Protein AF-A0A1R1END0-F1 (afdb_monomer_lite)

Structure (mmCIF, N/CA/C/O backbone):
data_AF-A0A1R1END0-F1
#
_entry.id   AF-A0A1R1END0-F1
#
loop_
_atom_site.group_PDB
_atom_site.id
_atom_site.type_symbol
_atom_site.label_atom_id
_atom_site.label_alt_id
_atom_site.label_comp_id
_atom_site.label_asym_id
_atom_site.label_entity_id
_atom_site.label_seq_id
_atom_site.pdbx_PDB_ins_code
_atom_site.Cartn_x
_atom_site.Cartn_y
_atom_site.Cartn_z
_atom_site.occupancy
_atom_site.B_iso_or_equiv
_atom_site.auth_seq_id
_atom_site.auth_comp_id
_atom_site.auth_asym_id
_atom_site.auth_atom_id
_atom_site.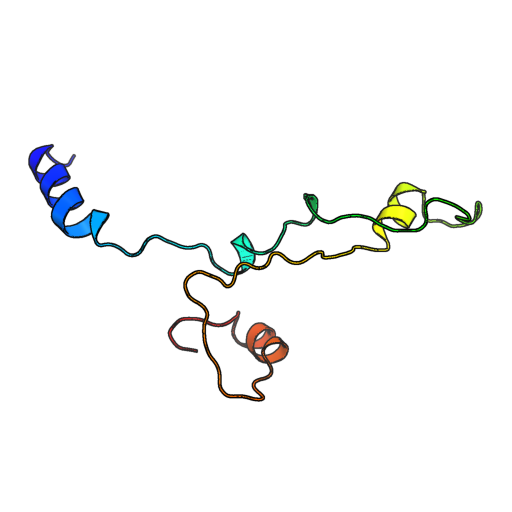pdbx_PDB_model_num
ATOM 1 N N . MET A 1 1 ? -4.375 21.991 30.397 1.00 72.06 1 MET A N 1
ATOM 2 C CA . MET A 1 1 ? -3.472 20.835 30.197 1.00 72.06 1 MET A CA 1
ATOM 3 C C . MET A 1 1 ? -4.042 19.676 31.007 1.00 72.06 1 MET A C 1
ATOM 5 O O . MET A 1 1 ? -4.506 19.931 32.111 1.00 72.06 1 MET A O 1
ATOM 9 N N . MET A 1 2 ? -4.134 18.467 30.451 1.00 85.88 2 MET A N 1
ATOM 10 C CA . MET A 1 2 ? -4.775 17.329 31.133 1.00 85.88 2 MET A CA 1
ATOM 11 C C . MET A 1 2 ? -3.864 16.779 32.246 1.00 85.88 2 MET A C 1
ATOM 13 O O . MET A 1 2 ? -2.646 16.822 32.091 1.00 85.88 2 MET A O 1
ATOM 17 N N . SER A 1 3 ? -4.427 16.297 33.361 1.00 95.44 3 SER A N 1
ATOM 18 C CA . SER A 1 3 ? -3.634 15.715 34.460 1.00 95.44 3 SER A CA 1
ATOM 19 C C . SER A 1 3 ? -3.121 14.313 34.109 1.00 95.44 3 SER A C 1
ATOM 21 O O . SER A 1 3 ? -3.735 13.623 33.293 1.00 95.44 3 SER A O 1
ATOM 23 N N . GLU A 1 4 ? -2.037 13.865 34.752 1.00 94.69 4 GLU A N 1
ATOM 24 C CA . GLU A 1 4 ? -1.458 12.531 34.524 1.00 94.69 4 GLU A CA 1
ATOM 25 C C . GLU A 1 4 ? -2.481 11.411 34.756 1.00 94.69 4 GLU A C 1
ATOM 27 O O . GLU A 1 4 ? -2.664 10.541 33.905 1.00 94.69 4 GLU A O 1
ATOM 32 N N . ARG A 1 5 ? -3.218 11.470 35.870 1.00 95.62 5 ARG A N 1
ATOM 33 C CA . ARG A 1 5 ? -4.257 10.487 36.190 1.00 95.62 5 ARG A CA 1
ATOM 34 C C . ARG A 1 5 ? -5.355 10.458 35.129 1.00 95.62 5 ARG A C 1
ATOM 36 O O . ARG A 1 5 ? -5.734 9.388 34.660 1.00 95.62 5 ARG A O 1
ATOM 43 N N . THR A 1 6 ? -5.825 11.632 34.712 1.00 96.06 6 THR A N 1
ATOM 44 C CA . THR A 1 6 ? -6.835 11.750 33.653 1.00 96.06 6 THR A CA 1
ATOM 45 C C . THR A 1 6 ? -6.317 11.180 32.328 1.00 96.06 6 THR A C 1
ATOM 47 O O . THR A 1 6 ? -7.078 10.555 31.594 1.00 96.06 6 THR A O 1
ATOM 50 N N . TYR A 1 7 ? -5.025 11.347 32.021 1.00 95.44 7 TYR A N 1
ATOM 51 C CA . TYR A 1 7 ? -4.396 10.749 30.841 1.00 95.44 7 TYR A CA 1
ATOM 52 C C . TYR A 1 7 ? -4.337 9.224 30.917 1.00 95.44 7 TYR A C 1
ATOM 54 O O . TYR A 1 7 ? -4.709 8.561 29.953 1.00 95.44 7 TYR A O 1
ATOM 62 N N . GLN A 1 8 ? -3.934 8.660 32.056 1.00 96.44 8 GLN A N 1
ATOM 63 C CA . GLN A 1 8 ? -3.879 7.208 32.242 1.00 96.44 8 GLN A CA 1
ATOM 64 C C . GLN A 1 8 ? -5.269 6.563 32.128 1.00 96.44 8 GLN A C 1
ATOM 66 O O . GLN A 1 8 ? -5.423 5.538 31.462 1.00 96.44 8 GLN A O 1
ATOM 71 N N . GLU A 1 9 ? -6.290 7.183 32.727 1.00 96.69 9 GLU A N 1
ATOM 72 C CA . GLU A 1 9 ? -7.685 6.737 32.627 1.00 96.69 9 GLU A CA 1
ATOM 73 C C . GLU A 1 9 ? -8.185 6.806 31.175 1.00 96.69 9 GLU A C 1
ATOM 75 O O . GLU A 1 9 ? -8.693 5.815 30.649 1.00 96.69 9 GLU A O 1
ATOM 80 N N . TYR A 1 10 ? -7.953 7.926 30.480 1.00 95.50 10 TYR A N 1
ATOM 81 C CA . TYR A 1 10 ? -8.270 8.062 29.056 1.00 95.50 10 TYR A CA 1
ATOM 82 C C . TYR A 1 10 ? -7.566 7.000 28.199 1.00 95.50 10 TYR A C 1
ATOM 84 O O . TYR A 1 10 ? -8.199 6.353 27.360 1.00 95.50 10 TYR A O 1
ATOM 92 N N . TYR A 1 11 ? -6.266 6.794 28.410 1.00 93.44 11 TYR A N 1
ATOM 93 C CA . TYR A 1 11 ? -5.475 5.868 27.612 1.00 93.44 11 TYR A CA 1
ATOM 94 C C . TYR A 1 11 ? -5.974 4.424 27.772 1.00 93.44 11 TYR A C 1
ATOM 96 O O . TYR A 1 11 ? -6.232 3.746 26.778 1.00 93.44 11 TYR A O 1
ATOM 104 N N . ARG A 1 12 ? -6.194 3.976 29.015 1.00 94.12 12 ARG A N 1
ATOM 105 C CA . ARG A 1 12 ? -6.691 2.628 29.334 1.00 94.12 12 ARG A CA 1
ATOM 106 C C . ARG A 1 12 ? -8.124 2.392 28.858 1.00 94.12 12 ARG A C 1
ATOM 108 O O . ARG A 1 12 ? -8.427 1.317 28.345 1.00 94.12 12 ARG A O 1
ATOM 115 N N . ASP A 1 13 ? -9.018 3.351 29.083 1.00 95.94 13 ASP A N 1
ATOM 116 C CA . ASP A 1 13 ? -10.455 3.107 28.921 1.00 95.94 13 ASP A CA 1
ATOM 117 C C . ASP A 1 13 ? -10.983 3.499 27.545 1.00 95.94 13 ASP A C 1
ATOM 119 O O . ASP A 1 13 ? -12.033 2.990 27.137 1.00 95.94 13 ASP A O 1
ATOM 123 N N . LYS A 1 14 ? -10.273 4.383 26.834 1.00 92.62 14 LYS A N 1
ATOM 124 C CA . LYS A 1 14 ? -10.629 4.845 25.490 1.00 92.62 14 LYS A CA 1
ATOM 125 C C . LYS A 1 14 ? -9.580 4.436 24.471 1.00 92.62 14 LYS A C 1
ATOM 127 O O . LYS A 1 14 ? -9.912 3.683 23.563 1.00 92.62 14 LYS A O 1
ATOM 132 N N . PHE A 1 15 ? -8.338 4.901 24.619 1.00 88.50 15 PHE A N 1
ATOM 133 C CA . PHE A 1 15 ? -7.349 4.831 23.539 1.00 88.50 15 PHE A CA 1
ATOM 134 C C . PHE A 1 15 ? -7.022 3.405 23.096 1.00 88.50 15 PHE A C 1
ATOM 136 O O . PHE A 1 15 ? -7.112 3.105 21.911 1.00 88.50 15 PHE A O 1
ATOM 143 N N . THR A 1 16 ? -6.731 2.507 24.036 1.00 86.19 16 THR A N 1
ATOM 144 C CA . THR A 1 16 ? -6.421 1.094 23.741 1.00 86.19 16 THR A CA 1
ATOM 145 C C . THR A 1 16 ? -7.588 0.314 23.132 1.00 86.19 16 THR A C 1
ATOM 147 O O . THR A 1 16 ? -7.376 -0.754 22.565 1.00 86.19 16 THR A O 1
ATOM 150 N N . LYS A 1 17 ? -8.819 0.824 23.255 1.00 89.00 17 LYS A N 1
ATOM 151 C CA . LYS A 1 17 ? -10.040 0.210 22.712 1.00 89.00 17 LYS A CA 1
ATOM 152 C C . LYS A 1 17 ? -10.478 0.837 21.392 1.00 89.00 17 LYS A C 1
ATOM 154 O O . LYS A 1 17 ? -11.427 0.350 20.780 1.00 89.00 17 LYS A O 1
ATOM 159 N N . MET A 1 18 ? -9.843 1.929 20.965 1.00 83.88 18 MET A N 1
ATOM 160 C CA . MET A 1 18 ? -10.103 2.498 19.649 1.00 83.88 18 MET A CA 1
ATOM 161 C C . MET A 1 18 ? -9.585 1.538 18.581 1.00 83.88 18 MET A C 1
ATOM 163 O O . MET A 1 18 ? -8.523 0.936 18.739 1.00 83.88 18 MET A O 1
ATOM 167 N N . LYS A 1 19 ? -10.331 1.405 17.479 1.00 74.31 19 LYS A N 1
ATOM 168 C CA . LYS A 1 19 ? -9.835 0.685 16.304 1.00 74.31 19 LYS A CA 1
ATOM 169 C C . LYS A 1 19 ? -8.503 1.290 15.877 1.00 74.31 19 LYS A C 1
ATOM 171 O O . LYS A 1 19 ? -8.402 2.507 15.718 1.00 74.31 19 LYS A O 1
ATOM 176 N N . THR A 1 20 ? -7.508 0.437 15.659 1.00 67.81 20 THR A N 1
ATOM 177 C CA . THR A 1 20 ? -6.265 0.848 15.012 1.00 67.81 20 THR A CA 1
ATOM 178 C C . THR A 1 20 ? -6.610 1.369 13.619 1.00 67.81 20 THR A C 1
ATOM 180 O O . THR A 1 20 ? -7.226 0.628 12.850 1.00 67.81 20 THR A O 1
ATOM 183 N N . PRO A 1 21 ? -6.250 2.617 13.273 1.00 61.50 21 PRO A N 1
ATOM 184 C CA . PRO A 1 21 ? -6.418 3.115 11.920 1.00 61.50 21 PRO A CA 1
ATOM 185 C C . PRO A 1 21 ? -5.543 2.282 10.989 1.00 61.50 21 PRO A C 1
ATOM 187 O O . PRO A 1 21 ? -4.322 2.419 10.956 1.00 61.50 21 PRO A O 1
ATOM 190 N N . VAL A 1 22 ? -6.178 1.378 10.261 1.00 59.97 22 VAL A N 1
ATOM 191 C CA . VAL A 1 22 ? -5.568 0.691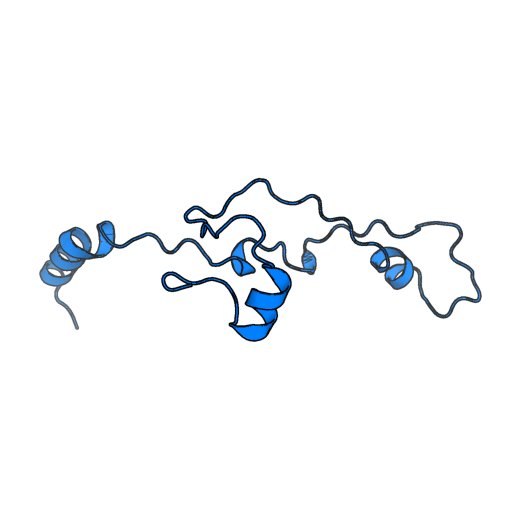 9.133 1.00 59.97 22 VAL A CA 1
ATOM 192 C C . VAL A 1 22 ? -5.805 1.603 7.940 1.00 59.97 22 VAL A C 1
ATOM 194 O O . VAL A 1 22 ? -6.931 2.031 7.694 1.00 59.97 22 VAL A O 1
ATOM 197 N N . GLY A 1 23 ? -4.727 2.045 7.300 1.00 59.16 23 GLY A N 1
ATOM 198 C CA . GLY A 1 23 ? -4.804 3.023 6.222 1.00 59.16 23 GLY A C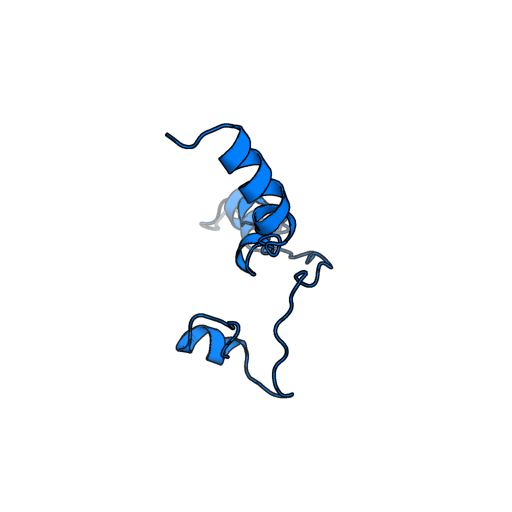A 1
ATOM 199 C C . GLY A 1 23 ? -5.810 2.628 5.136 1.00 59.16 23 GLY A C 1
ATOM 200 O O . GLY A 1 23 ? -6.038 1.446 4.891 1.00 59.16 23 GLY A O 1
ATOM 201 N N . GLY A 1 24 ? -6.415 3.621 4.478 1.00 59.38 24 GLY A N 1
ATOM 202 C CA . GLY A 1 24 ? -7.288 3.371 3.330 1.00 59.38 24 GLY A CA 1
ATOM 203 C C . GLY A 1 24 ? -6.528 2.757 2.150 1.00 59.38 24 GLY A C 1
ATOM 204 O O . GLY A 1 24 ? -5.301 2.672 2.160 1.00 59.38 24 GLY A O 1
ATOM 205 N N . TYR A 1 25 ? -7.250 2.384 1.092 1.00 55.97 25 TYR A N 1
ATOM 206 C CA . TYR A 1 25 ? -6.676 1.771 -0.116 1.00 55.97 25 TYR A CA 1
ATOM 207 C C . TYR A 1 25 ? 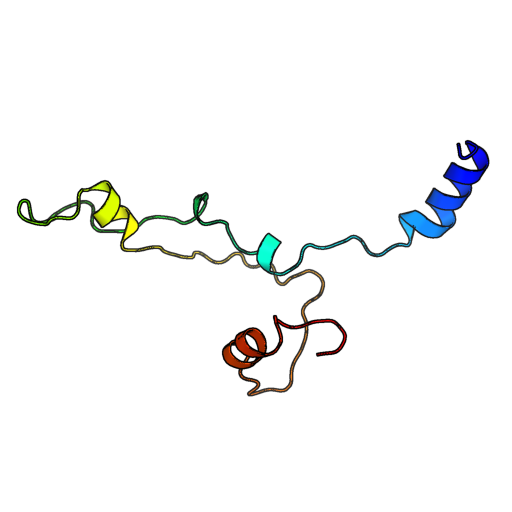-5.452 2.526 -0.678 1.00 55.97 25 TYR A C 1
ATOM 209 O O . TYR A 1 25 ? -4.506 1.906 -1.150 1.00 55.97 25 TYR A O 1
ATOM 217 N N . SER A 1 26 ? -5.415 3.857 -0.556 1.00 55.78 26 SER A N 1
ATOM 218 C CA . SER A 1 26 ? -4.287 4.701 -0.979 1.00 55.78 26 SER A CA 1
ATOM 219 C C . SER A 1 26 ? -2.976 4.467 -0.219 1.00 55.78 26 SER A C 1
ATOM 221 O O . SER A 1 26 ? -1.919 4.738 -0.776 1.00 55.78 26 SER A O 1
ATOM 223 N N . LEU A 1 27 ? -3.026 3.966 1.018 1.00 54.69 27 LEU A N 1
ATOM 224 C CA . LEU A 1 27 ? -1.847 3.610 1.821 1.00 54.69 27 LEU A CA 1
ATOM 225 C C . LEU A 1 27 ? -1.379 2.165 1.578 1.00 54.69 27 LEU A C 1
ATOM 227 O O . LEU A 1 27 ? -0.270 1.817 1.967 1.00 54.69 27 LEU A O 1
ATOM 231 N N . LEU A 1 28 ? -2.217 1.347 0.934 1.00 58.66 28 LEU A N 1
ATOM 232 C CA . LEU A 1 28 ? -1.905 -0.013 0.473 1.00 58.66 28 LEU A CA 1
ATOM 233 C C . LEU A 1 28 ? -1.480 -0.035 -1.004 1.00 58.66 28 LEU A C 1
ATOM 235 O O . LEU A 1 28 ? -0.925 -1.014 -1.496 1.00 58.66 28 LEU A O 1
ATOM 239 N N . LEU A 1 29 ? -1.761 1.045 -1.735 1.00 58.31 29 LEU A N 1
ATOM 240 C CA . LEU A 1 29 ? -1.274 1.254 -3.087 1.00 58.31 29 LEU A CA 1
ATOM 241 C C . LEU A 1 29 ? 0.223 1.539 -3.040 1.00 58.31 29 LEU A C 1
ATOM 243 O O . LEU A 1 29 ? 0.667 2.520 -2.445 1.00 58.31 29 LEU A O 1
ATOM 247 N N . MET A 1 30 ? 0.993 0.707 -3.737 1.00 58.44 30 MET A N 1
ATOM 248 C CA . MET A 1 30 ? 2.413 0.949 -3.927 1.00 58.44 30 MET A CA 1
ATOM 249 C C . MET A 1 30 ? 2.606 2.297 -4.658 1.00 58.44 30 MET A C 1
ATOM 251 O O . MET A 1 30 ? 2.120 2.449 -5.790 1.00 58.44 30 MET A O 1
ATOM 255 N N . PRO A 1 31 ? 3.262 3.297 -4.034 1.00 63.47 31 PRO A N 1
ATOM 256 C CA . PRO A 1 31 ? 3.476 4.603 -4.645 1.00 63.47 31 PRO A CA 1
ATOM 257 C C . PRO A 1 31 ? 4.282 4.467 -5.943 1.00 63.47 31 PRO A C 1
ATOM 259 O O . PRO A 1 31 ? 5.028 3.505 -6.125 1.00 63.47 31 PRO A O 1
ATOM 262 N N . GLU A 1 32 ? 4.126 5.421 -6.866 1.00 63.31 32 GLU A N 1
ATOM 263 C CA . GLU A 1 32 ? 4.774 5.399 -8.191 1.00 63.31 32 GLU A CA 1
ATOM 264 C C . GLU A 1 32 ? 6.280 5.118 -8.107 1.00 63.31 32 GLU A C 1
ATOM 266 O O . GLU A 1 32 ? 6.826 4.364 -8.908 1.00 63.31 32 GLU A O 1
ATOM 271 N N . GLN A 1 33 ? 6.918 5.657 -7.072 1.00 64.12 33 GLN A N 1
ATOM 272 C CA . GLN A 1 33 ? 8.336 5.525 -6.765 1.00 64.12 33 GLN A CA 1
ATOM 273 C C . GLN A 1 33 ? 8.778 4.080 -6.482 1.00 64.12 33 GLN A C 1
ATOM 275 O O . GLN A 1 33 ? 9.960 3.777 -6.602 1.00 64.12 33 GLN A O 1
ATOM 280 N N . LEU A 1 34 ? 7.853 3.198 -6.100 1.00 64.19 34 LEU A N 1
ATOM 281 C CA . LEU A 1 34 ? 8.114 1.788 -5.806 1.00 64.19 34 LEU A CA 1
ATOM 282 C C . LEU A 1 34 ? 7.711 0.851 -6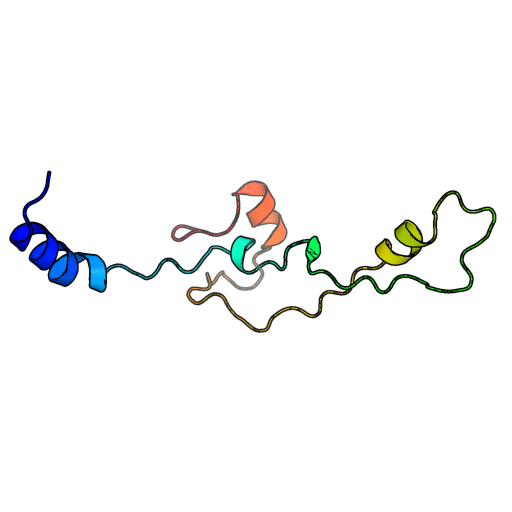.964 1.00 64.19 34 LEU A C 1
ATOM 284 O O . LEU A 1 34 ? 7.893 -0.362 -6.871 1.00 64.19 34 LEU A O 1
ATOM 288 N N . ARG A 1 35 ? 7.191 1.379 -8.082 1.00 72.38 35 ARG A N 1
ATOM 289 C CA . ARG A 1 35 ? 6.863 0.567 -9.265 1.00 72.38 35 ARG A CA 1
ATOM 290 C C . ARG A 1 35 ? 8.130 0.043 -9.939 1.00 72.38 35 ARG A C 1
ATOM 292 O O . ARG A 1 35 ? 9.122 0.754 -10.076 1.00 72.38 35 ARG A O 1
ATOM 299 N N . THR A 1 36 ? 8.083 -1.198 -10.425 1.00 77.56 36 THR A N 1
ATOM 300 C CA . THR A 1 36 ? 9.189 -1.761 -11.211 1.00 77.56 36 THR A CA 1
ATOM 301 C C . THR A 1 36 ? 9.041 -1.373 -12.681 1.00 77.56 36 THR A C 1
ATOM 303 O O . THR A 1 36 ? 8.042 -1.703 -13.326 1.00 77.56 36 THR A O 1
ATOM 306 N N . PHE A 1 37 ? 10.059 -0.700 -13.221 1.00 83.12 37 PHE A N 1
ATOM 307 C CA . PHE A 1 37 ? 10.150 -0.356 -14.640 1.00 83.12 37 PHE A CA 1
ATOM 308 C C . PHE A 1 37 ? 10.844 -1.466 -15.430 1.00 83.12 37 PHE A C 1
ATOM 310 O O . PHE A 1 37 ? 12.035 -1.747 -15.247 1.00 83.12 37 PHE A O 1
ATOM 317 N N . ILE A 1 38 ? 10.074 -2.093 -16.316 1.00 86.06 38 ILE A N 1
ATOM 318 C CA . ILE A 1 38 ? 10.494 -3.245 -17.124 1.00 86.06 38 ILE A CA 1
ATOM 319 C C . ILE A 1 38 ? 10.465 -2.944 -18.625 1.00 86.06 38 ILE A C 1
ATOM 321 O O . ILE A 1 38 ? 10.472 -3.860 -19.443 1.00 86.06 38 ILE A O 1
ATOM 325 N N . GLY A 1 39 ? 10.410 -1.664 -18.999 1.00 86.50 39 GLY A N 1
ATOM 326 C CA . GLY A 1 39 ? 10.448 -1.258 -20.396 1.00 86.50 39 GLY A CA 1
ATOM 327 C C . GLY A 1 39 ? 11.716 -1.739 -21.117 1.00 86.50 39 GLY A C 1
ATOM 328 O O . GLY A 1 39 ? 12.701 -2.134 -20.477 1.00 86.50 39 GLY A O 1
ATOM 329 N N . PRO A 1 40 ? 11.703 -1.720 -22.460 1.00 86.19 40 PRO A N 1
ATOM 330 C CA . PRO A 1 40 ? 12.797 -2.227 -23.278 1.00 86.19 40 PRO A CA 1
ATOM 331 C C . PRO A 1 40 ? 14.119 -1.541 -22.918 1.00 86.19 40 PRO A C 1
ATOM 333 O O . PRO A 1 40 ? 14.212 -0.316 -22.881 1.00 86.19 40 PRO A O 1
ATOM 336 N N . LYS A 1 41 ? 15.152 -2.348 -22.646 1.00 83.19 41 LYS A N 1
ATOM 337 C CA . LYS A 1 41 ? 16.517 -1.872 -22.339 1.00 83.19 41 LYS A CA 1
ATOM 338 C C . LYS A 1 41 ? 17.416 -1.832 -23.574 1.00 83.19 41 LYS A C 1
ATOM 340 O O . LYS A 1 41 ? 18.497 -1.255 -23.539 1.00 83.19 41 LYS A O 1
ATOM 345 N N . THR A 1 42 ? 16.983 -2.482 -24.648 1.00 85.69 42 THR A N 1
ATOM 346 C CA . THR A 1 42 ? 17.714 -2.657 -25.903 1.00 85.69 42 THR A CA 1
ATOM 347 C C . THR A 1 42 ? 16.770 -2.410 -27.074 1.00 85.69 42 THR A C 1
ATOM 349 O O . THR A 1 42 ? 15.552 -2.368 -26.899 1.00 85.69 42 THR A O 1
ATOM 352 N N . ASN A 1 43 ? 17.333 -2.225 -28.271 1.00 86.50 43 ASN A N 1
ATOM 353 C CA . ASN A 1 43 ? 16.577 -1.961 -29.502 1.00 86.50 43 ASN A CA 1
ATOM 354 C C . ASN A 1 43 ? 15.671 -0.718 -29.424 1.00 86.50 43 ASN A C 1
ATOM 356 O O . ASN A 1 43 ? 14.659 -0.639 -30.118 1.00 86.50 43 ASN A O 1
ATOM 360 N N . ILE A 1 44 ? 16.042 0.260 -28.591 1.00 85.94 44 ILE A N 1
ATOM 361 C CA . ILE A 1 44 ? 15.384 1.567 -28.562 1.00 85.94 44 ILE A CA 1
ATOM 362 C C . ILE A 1 44 ? 15.819 2.314 -29.832 1.00 85.94 44 ILE A C 1
ATOM 364 O O . ILE A 1 44 ? 17.026 2.488 -30.031 1.00 85.94 44 ILE A O 1
ATOM 368 N N . PRO A 1 45 ? 14.888 2.733 -30.708 1.00 86.44 45 PRO A N 1
ATOM 369 C CA . PRO A 1 45 ? 15.249 3.421 -31.941 1.00 86.44 45 PRO A CA 1
ATOM 370 C C . PRO A 1 45 ? 16.007 4.717 -31.641 1.00 86.44 45 PRO A C 1
ATOM 372 O O . PRO A 1 45 ? 15.538 5.554 -30.873 1.00 86.44 45 PRO A O 1
ATOM 375 N N . THR A 1 46 ? 17.165 4.913 -32.270 1.00 82.94 46 THR A N 1
ATOM 376 C CA . THR A 1 46 ? 18.021 6.094 -32.045 1.00 82.94 46 THR A CA 1
ATOM 377 C C . THR A 1 46 ? 17.409 7.394 -32.565 1.00 82.94 46 THR A C 1
ATOM 379 O O . THR A 1 46 ? 17.831 8.476 -32.170 1.00 82.94 46 THR A O 1
ATOM 382 N N . ASN A 1 47 ? 16.409 7.292 -33.441 1.00 85.50 47 ASN A N 1
ATOM 383 C CA . ASN A 1 47 ? 15.629 8.407 -33.970 1.00 85.50 47 ASN A CA 1
ATOM 384 C C . ASN A 1 47 ? 14.337 8.679 -33.177 1.00 85.50 47 ASN A C 1
ATOM 386 O O . ASN A 1 47 ? 13.583 9.579 -33.546 1.00 85.50 47 ASN A O 1
ATOM 390 N N . ALA A 1 48 ? 14.041 7.903 -32.129 1.00 79.25 48 ALA A N 1
ATOM 391 C CA . ALA A 1 48 ? 12.869 8.134 -31.298 1.00 79.25 48 ALA A CA 1
ATOM 392 C C . ALA A 1 48 ? 13.065 9.371 -30.411 1.00 79.25 48 ALA A C 1
ATOM 394 O O . ALA A 1 48 ? 14.136 9.606 -29.859 1.00 79.25 48 ALA A O 1
ATOM 395 N N . SER A 1 49 ? 11.991 10.132 -30.203 1.00 82.38 49 SER A N 1
ATOM 396 C CA . SER A 1 49 ? 11.981 11.273 -29.274 1.00 82.38 49 SER A CA 1
ATOM 397 C C . SER A 1 49 ? 12.042 10.858 -27.797 1.00 82.38 49 SER A C 1
ATOM 399 O O . SER A 1 49 ? 12.162 11.713 -26.923 1.00 82.38 49 SER A O 1
ATOM 401 N N . ALA A 1 50 ? 11.896 9.564 -27.503 1.00 78.50 50 ALA A N 1
ATOM 402 C CA . ALA A 1 50 ? 11.952 9.022 -26.155 1.00 78.50 50 ALA A CA 1
ATOM 403 C C . ALA A 1 50 ? 13.379 8.573 -25.825 1.00 78.50 50 ALA A C 1
ATOM 405 O O . ALA A 1 50 ? 13.938 7.712 -26.502 1.00 78.50 50 ALA A O 1
ATOM 406 N N . ASP A 1 51 ? 13.942 9.134 -24.756 1.00 84.69 51 ASP A N 1
ATOM 407 C CA . ASP A 1 51 ? 15.217 8.687 -24.204 1.00 84.69 51 ASP A CA 1
ATOM 408 C C . ASP A 1 51 ? 15.105 7.315 -23.507 1.00 84.69 51 ASP A C 1
ATOM 410 O O . ASP A 1 51 ? 14.019 6.758 -23.308 1.00 84.69 51 ASP A O 1
ATOM 414 N N . VAL A 1 52 ? 16.257 6.765 -23.116 1.00 83.75 52 VAL A N 1
ATOM 415 C CA . VAL A 1 52 ? 16.361 5.443 -22.480 1.00 83.75 52 VAL A CA 1
ATOM 416 C C . VAL A 1 52 ? 15.564 5.359 -21.176 1.00 83.75 52 VAL A C 1
ATOM 418 O O . VAL A 1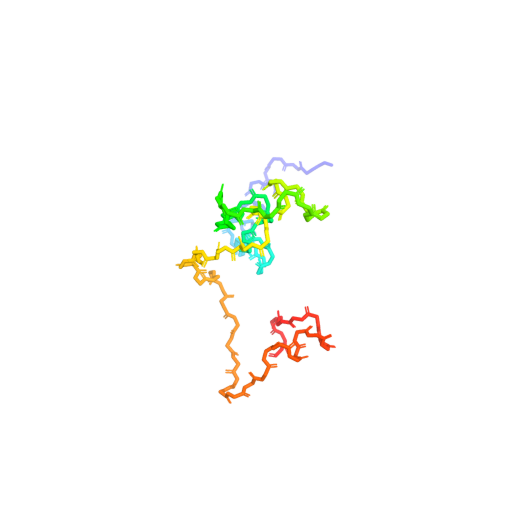 52 ? 14.976 4.317 -20.883 1.00 83.75 52 VAL A O 1
ATOM 421 N N . LEU A 1 53 ? 15.507 6.438 -20.393 1.00 84.06 53 LEU A N 1
ATOM 422 C CA . LEU A 1 53 ? 14.776 6.456 -19.125 1.00 84.06 53 LEU A CA 1
ATOM 423 C C . LEU A 1 53 ? 13.266 6.419 -19.373 1.00 84.06 53 LEU A C 1
ATOM 425 O O . LEU A 1 53 ? 12.548 5.669 -18.712 1.00 84.06 53 LEU A O 1
ATOM 429 N N . ARG A 1 54 ? 12.791 7.166 -20.370 1.00 84.38 54 ARG A N 1
ATOM 430 C CA . ARG A 1 54 ? 11.386 7.199 -20.774 1.00 84.38 54 ARG A CA 1
ATOM 431 C C . ARG A 1 54 ? 10.941 5.881 -21.401 1.00 84.38 54 ARG A C 1
ATOM 433 O O . ARG A 1 54 ? 9.863 5.397 -21.071 1.00 84.38 54 ARG A O 1
ATOM 440 N N . ALA A 1 55 ? 11.773 5.276 -22.248 1.00 87.00 55 ALA A N 1
ATOM 441 C CA . ALA A 1 55 ? 11.515 3.950 -22.810 1.00 87.00 55 ALA A CA 1
ATOM 442 C C . ALA A 1 55 ? 11.450 2.875 -21.713 1.00 87.00 55 ALA A C 1
ATOM 444 O O . ALA A 1 55 ? 10.568 2.020 -21.724 1.00 87.00 55 ALA A O 1
ATOM 445 N N . ASN A 1 56 ? 12.333 2.961 -20.717 1.00 83.31 56 ASN A N 1
ATOM 446 C CA . ASN A 1 56 ? 12.327 2.072 -19.564 1.00 83.31 56 ASN A CA 1
ATOM 447 C C . ASN A 1 56 ? 11.046 2.221 -18.711 1.00 83.31 56 ASN A C 1
ATOM 449 O O . ASN A 1 56 ? 10.428 1.226 -18.336 1.00 83.31 56 ASN A O 1
ATOM 453 N N . ALA A 1 57 ? 10.604 3.453 -18.447 1.00 83.31 57 ALA A N 1
ATOM 454 C CA . ALA A 1 57 ? 9.396 3.730 -17.666 1.00 83.31 57 ALA A CA 1
ATOM 455 C C . ALA A 1 57 ? 8.076 3.477 -18.426 1.00 83.31 57 ALA A C 1
ATOM 457 O O . ALA A 1 57 ? 7.006 3.514 -17.816 1.00 83.31 57 ALA A O 1
ATOM 458 N N . ALA A 1 58 ? 8.140 3.213 -19.738 1.00 81.81 58 ALA A N 1
ATOM 459 C CA . ALA A 1 58 ? 6.967 3.006 -20.588 1.00 81.81 58 ALA A CA 1
ATOM 460 C C . ALA A 1 58 ? 6.179 1.732 -20.244 1.00 81.81 58 ALA A C 1
ATOM 462 O O . ALA A 1 58 ? 4.986 1.660 -20.533 1.00 81.81 58 ALA A O 1
ATOM 463 N N . ILE A 1 59 ? 6.825 0.739 -19.617 1.00 83.00 59 ILE A N 1
ATOM 464 C CA . ILE A 1 59 ? 6.166 -0.473 -19.119 1.00 83.00 59 ILE A CA 1
ATOM 465 C C . ILE A 1 59 ? 6.392 -0.572 -17.613 1.00 83.00 59 ILE A C 1
ATOM 467 O O . ILE A 1 59 ? 7.527 -0.657 -17.135 1.00 83.00 59 ILE A O 1
ATOM 471 N N . GLN A 1 60 ? 5.288 -0.590 -16.873 1.00 79.06 60 GLN A N 1
ATOM 472 C CA . GLN A 1 60 ? 5.272 -0.701 -15.421 1.00 79.06 60 GLN A CA 1
ATOM 473 C C . GLN A 1 60 ? 4.622 -2.028 -15.050 1.00 79.06 60 GLN A C 1
ATOM 475 O O . GLN A 1 60 ? 3.478 -2.280 -15.431 1.00 79.06 60 GLN A O 1
ATOM 480 N N . GLN A 1 61 ? 5.339 -2.873 -14.313 1.00 68.19 61 GLN A N 1
ATOM 481 C CA . GLN A 1 61 ? 4.778 -4.121 -13.807 1.00 68.19 61 GLN A CA 1
ATOM 482 C C . GLN A 1 61 ? 4.391 -3.965 -12.340 1.00 68.19 61 GLN A C 1
ATOM 484 O O . GLN A 1 61 ? 5.166 -3.470 -11.520 1.00 68.19 61 GLN A O 1
ATOM 489 N N . TRP A 1 62 ? 3.176 -4.406 -12.029 1.00 67.88 62 TRP A N 1
ATOM 490 C CA . TRP A 1 62 ? 2.644 -4.467 -10.677 1.00 67.88 62 TRP A CA 1
ATOM 491 C C . TRP A 1 62 ? 2.713 -5.909 -10.187 1.00 67.88 62 TRP A C 1
ATOM 493 O O . TRP A 1 62 ? 1.890 -6.742 -10.562 1.00 67.88 62 TRP A O 1
ATOM 503 N N . TYR A 1 63 ? 3.694 -6.206 -9.341 1.00 60.69 63 TYR A N 1
ATOM 504 C CA . TYR A 1 63 ? 3.680 -7.413 -8.519 1.00 60.69 63 TYR A CA 1
ATOM 505 C C . TYR A 1 63 ? 2.850 -7.086 -7.274 1.00 60.69 63 TYR A C 1
ATOM 507 O O . TYR A 1 63 ? 3.406 -6.709 -6.251 1.00 60.69 63 TYR A O 1
ATOM 515 N N . GLY A 1 64 ? 1.519 -7.060 -7.408 1.00 55.94 64 GLY A N 1
ATOM 516 C CA . GLY A 1 64 ? 0.618 -6.619 -6.336 1.00 55.94 64 GLY A CA 1
ATOM 517 C C . GLY A 1 64 ? 0.917 -7.293 -4.991 1.00 55.94 64 GLY A C 1
ATOM 518 O O . GLY A 1 64 ? 1.184 -8.494 -4.943 1.00 55.94 64 GLY A O 1
ATOM 519 N N . GLU A 1 65 ? 0.876 -6.525 -3.901 1.00 53.59 65 GLU A N 1
ATOM 520 C CA . GLU A 1 65 ? 0.952 -7.085 -2.553 1.00 53.59 65 GLU A CA 1
ATOM 521 C C . GLU A 1 65 ? -0.322 -7.878 -2.228 1.00 53.59 65 GLU A C 1
ATOM 523 O O . GLU A 1 65 ? -1.444 -7.405 -2.410 1.00 53.59 65 GLU A O 1
ATOM 528 N N . TYR A 1 66 ? -0.136 -9.084 -1.688 1.00 51.78 66 TYR A N 1
ATOM 529 C CA . TYR A 1 66 ? -1.183 -9.945 -1.133 1.00 51.78 66 TYR A CA 1
ATOM 530 C C . TYR A 1 66 ? -1.576 -9.519 0.289 1.00 51.78 66 TYR A C 1
ATOM 532 O O . TYR A 1 66 ? -1.601 -10.338 1.206 1.00 51.78 66 TYR A O 1
ATOM 540 N N . SER A 1 67 ? -1.900 -8.246 0.486 1.00 53.62 67 SER A N 1
ATOM 541 C CA . SER A 1 67 ? -2.531 -7.800 1.726 1.00 53.62 67 SER A CA 1
ATOM 542 C C . SER A 1 67 ? -3.920 -7.298 1.388 1.00 53.62 67 SER A C 1
ATOM 544 O O . SER A 1 67 ? -4.098 -6.169 0.932 1.00 53.62 67 SER A O 1
ATOM 546 N N . LEU A 1 68 ? -4.926 -8.150 1.611 1.00 56.16 68 LEU A N 1
ATOM 547 C CA . LEU A 1 68 ? -6.275 -7.630 1.787 1.00 56.16 68 LEU A CA 1
ATOM 548 C C . LEU A 1 68 ? -6.197 -6.583 2.910 1.00 56.16 68 LEU A C 1
ATOM 550 O O . LEU A 1 68 ? -5.557 -6.859 3.932 1.00 56.16 68 LEU A O 1
ATOM 554 N N . PRO A 1 69 ? -6.801 -5.393 2.734 1.00 59.50 69 PRO A N 1
ATOM 555 C CA . PRO A 1 69 ? -6.916 -4.434 3.819 1.00 59.50 69 PRO A CA 1
ATOM 556 C C . PRO A 1 69 ? -7.425 -5.161 5.061 1.00 59.50 69 PRO A C 1
ATOM 558 O O . PRO A 1 69 ? -8.273 -6.045 4.946 1.00 59.50 69 PRO A O 1
ATOM 561 N N . ALA A 1 70 ? -6.951 -4.780 6.245 1.00 61.38 70 ALA A N 1
ATOM 562 C CA . ALA A 1 70 ? -7.421 -5.393 7.488 1.00 61.38 70 ALA A CA 1
ATOM 563 C C . ALA A 1 70 ? -8.947 -5.256 7.686 1.00 61.38 70 ALA A C 1
ATOM 565 O O . ALA A 1 70 ? -9.531 -5.983 8.485 1.00 61.38 70 ALA A O 1
ATOM 566 N N . GLU A 1 71 ? -9.595 -4.356 6.939 1.00 69.38 71 GLU A N 1
ATOM 567 C CA . GLU A 1 71 ? -11.044 -4.209 6.882 1.00 69.38 71 GLU A CA 1
ATOM 568 C C . GLU A 1 71 ? -11.513 -4.006 5.426 1.00 69.38 71 GLU A C 1
ATOM 570 O O . GLU A 1 71 ? -11.627 -2.870 4.962 1.00 69.38 71 GLU A O 1
ATOM 575 N N . PRO A 1 72 ? -11.725 -5.090 4.656 1.00 73.75 72 PRO A N 1
ATOM 576 C CA . PRO A 1 72 ? -12.215 -4.982 3.291 1.00 73.75 72 PRO A CA 1
ATOM 577 C C . PRO A 1 72 ? -13.724 -4.703 3.281 1.00 73.75 72 PRO A C 1
ATOM 579 O O . PRO A 1 72 ? -14.487 -5.313 4.031 1.00 73.75 72 PRO A O 1
ATOM 582 N N . TYR A 1 73 ? -14.166 -3.822 2.384 1.00 78.25 73 TYR A N 1
ATOM 583 C CA . TYR A 1 73 ? -15.588 -3.643 2.093 1.00 78.25 73 TYR A CA 1
ATOM 584 C C . TYR A 1 73 ? -16.071 -4.737 1.141 1.00 78.25 73 TYR A C 1
ATOM 586 O O . TYR A 1 73 ? -15.405 -5.056 0.153 1.00 78.25 73 TYR A O 1
ATOM 594 N N . VAL A 1 74 ? -17.235 -5.311 1.441 1.00 84.94 74 VAL A N 1
ATOM 595 C CA . VAL A 1 74 ? -17.856 -6.368 0.637 1.00 84.94 74 VAL A CA 1
ATOM 596 C C . VAL A 1 74 ? -19.052 -5.775 -0.095 1.00 84.94 74 VAL A C 1
ATOM 598 O O . VAL A 1 74 ? -19.882 -5.116 0.521 1.00 84.94 74 VAL A O 1
ATOM 601 N N . VAL A 1 75 ? -19.149 -6.020 -1.398 1.00 87.75 75 VAL A N 1
ATOM 602 C CA . VAL A 1 75 ? -20.253 -5.537 -2.242 1.00 87.75 75 VAL A CA 1
ATOM 603 C C . VAL A 1 75 ? -21.003 -6.706 -2.871 1.00 87.75 75 VAL A C 1
ATOM 605 O O . VAL A 1 75 ? -20.506 -7.835 -2.900 1.00 87.75 75 VAL A O 1
ATOM 608 N N . GLN A 1 76 ? -22.199 -6.445 -3.404 1.00 91.69 76 GLN A N 1
ATOM 609 C CA . GLN A 1 76 ? -22.951 -7.457 -4.146 1.00 91.69 76 GLN A CA 1
ATOM 610 C C . GLN A 1 76 ? -22.168 -7.920 -5.385 1.00 91.69 76 GLN A C 1
ATOM 612 O O . GLN A 1 76 ? -21.500 -7.126 -6.056 1.00 91.69 76 GLN A O 1
ATOM 617 N N . ALA A 1 77 ? -22.257 -9.212 -5.707 1.00 91.19 77 ALA A N 1
ATOM 618 C CA . ALA A 1 77 ? -21.615 -9.766 -6.895 1.00 91.19 77 ALA A CA 1
ATOM 619 C C . ALA A 1 77 ? -22.091 -9.045 -8.171 1.00 91.19 77 ALA A C 1
ATOM 621 O O . ALA A 1 77 ? -23.281 -8.792 -8.342 1.00 91.19 77 ALA A O 1
ATOM 622 N N . GLY A 1 78 ? -21.154 -8.714 -9.064 1.00 93.19 78 GLY A N 1
ATOM 623 C CA . GLY A 1 78 ? -21.437 -7.958 -10.292 1.00 93.19 78 GLY A CA 1
ATOM 624 C C . GLY A 1 78 ? -21.396 -6.432 -10.140 1.00 93.19 78 GLY A C 1
ATOM 625 O O . GLY A 1 78 ? -21.573 -5.724 -11.130 1.00 93.19 78 GLY A O 1
ATOM 626 N N . THR A 1 79 ? -21.116 -5.906 -8.943 1.00 90.00 79 THR A N 1
ATOM 627 C CA . THR A 1 79 ? -20.931 -4.461 -8.735 1.00 90.00 79 THR A CA 1
ATOM 628 C C . THR A 1 79 ? -19.729 -3.946 -9.533 1.00 90.00 79 THR A C 1
ATOM 630 O O . THR A 1 79 ? -18.611 -4.445 -9.389 1.00 90.00 79 THR A O 1
ATOM 633 N N . ASN A 1 80 ? -19.938 -2.911 -10.352 1.00 91.69 80 ASN A N 1
ATOM 634 C CA . ASN A 1 80 ? -18.861 -2.244 -11.084 1.00 91.69 80 ASN A CA 1
ATOM 635 C C . ASN A 1 80 ? -18.117 -1.264 -10.164 1.00 91.69 80 ASN A C 1
ATOM 637 O O . ASN A 1 80 ? -18.481 -0.094 -10.042 1.00 91.69 80 ASN A O 1
ATOM 641 N N . LEU A 1 81 ? -17.054 -1.757 -9.530 1.00 84.94 81 LEU A N 1
ATOM 642 C CA . LEU A 1 81 ? -16.239 -0.992 -8.583 1.00 84.94 81 LEU A CA 1
ATOM 643 C C . LEU A 1 81 ? -15.571 0.238 -9.209 1.00 84.94 81 LEU A C 1
ATOM 645 O O . LEU A 1 81 ? -15.438 1.264 -8.544 1.00 84.94 81 LEU A O 1
ATOM 649 N N . ALA A 1 82 ? -15.163 0.150 -10.478 1.00 82.75 82 ALA A N 1
ATOM 650 C CA . ALA A 1 82 ? -14.497 1.256 -11.158 1.00 82.75 82 ALA A CA 1
ATOM 651 C C . ALA A 1 82 ? -15.454 2.440 -11.343 1.00 82.75 82 ALA A C 1
ATOM 653 O O . ALA A 1 82 ? -15.111 3.579 -11.026 1.00 82.75 82 ALA A O 1
ATOM 654 N N . GLU A 1 83 ? -16.676 2.160 -11.797 1.00 89.75 83 GLU A N 1
ATOM 655 C CA . GLU A 1 83 ? -17.687 3.195 -12.002 1.00 89.75 83 GLU A CA 1
ATOM 656 C C . GLU A 1 83 ? -18.195 3.769 -10.676 1.00 89.75 83 GLU A C 1
ATOM 658 O O . GLU A 1 83 ? -18.343 4.988 -10.548 1.00 89.75 83 GLU A O 1
ATOM 663 N N . TYR A 1 84 ? -18.388 2.917 -9.664 1.00 88.56 84 TYR A N 1
ATOM 664 C CA . TYR A 1 84 ? -18.771 3.359 -8.325 1.00 88.56 84 TYR A CA 1
ATOM 665 C C . TYR A 1 84 ? -17.710 4.288 -7.727 1.00 88.56 84 TYR A C 1
ATOM 667 O O . TYR A 1 84 ? -18.026 5.394 -7.298 1.00 88.56 84 TYR A O 1
ATOM 675 N N . GLY A 1 85 ? -16.432 3.898 -7.785 1.00 85.81 85 GLY A N 1
ATOM 676 C CA . GLY A 1 85 ? -15.324 4.725 -7.307 1.00 85.81 85 GLY A CA 1
ATOM 677 C C . GLY A 1 85 ? -15.249 6.083 -8.010 1.00 85.81 85 GLY A C 1
ATOM 678 O O . GLY A 1 85 ? -15.084 7.108 -7.351 1.00 85.81 85 GLY A O 1
ATOM 679 N N . ARG A 1 86 ? -15.449 6.108 -9.335 1.00 86.38 86 ARG A N 1
ATOM 680 C CA . ARG A 1 86 ? -15.455 7.338 -10.143 1.00 86.38 86 ARG A CA 1
ATOM 681 C C . ARG A 1 86 ? -16.578 8.306 -9.754 1.00 86.38 86 ARG A C 1
ATOM 683 O O . ARG A 1 86 ? -16.390 9.516 -9.851 1.00 86.38 86 ARG A O 1
ATOM 690 N N . THR A 1 87 ? -17.742 7.789 -9.364 1.00 91.81 87 THR A N 1
ATOM 691 C CA . THR A 1 87 ? -18.960 8.586 -9.122 1.00 91.81 87 THR A CA 1
ATOM 692 C C . THR A 1 87 ? -19.217 8.901 -7.646 1.00 91.81 87 THR A C 1
ATOM 694 O O . THR A 1 87 ? -19.847 9.915 -7.361 1.00 91.81 87 THR A O 1
ATOM 697 N N . HIS A 1 88 ? -18.696 8.089 -6.721 1.00 85.38 88 HIS A N 1
ATOM 698 C CA . HIS A 1 88 ? -18.980 8.175 -5.280 1.00 85.38 88 HIS A CA 1
ATOM 699 C C . HIS A 1 88 ? -17.728 8.400 -4.416 1.00 85.38 88 HIS A C 1
ATOM 701 O O . HIS A 1 88 ? -17.835 8.537 -3.203 1.00 85.38 88 HIS A O 1
ATOM 707 N N . GLY A 1 89 ? -16.536 8.477 -5.018 1.00 81.81 89 GLY A N 1
ATOM 708 C CA . GLY A 1 89 ? -15.294 8.730 -4.280 1.00 81.81 89 GLY A CA 1
ATOM 709 C C . GLY A 1 89 ? -14.711 7.500 -3.577 1.00 81.81 89 GLY A C 1
ATOM 710 O O . GLY A 1 89 ? -13.826 7.645 -2.737 1.00 81.81 89 GLY A O 1
ATOM 711 N N . GLY A 1 90 ? -15.162 6.297 -3.944 1.00 82.25 90 GLY A N 1
ATOM 712 C CA . GLY A 1 90 ? -14.708 5.025 -3.375 1.00 82.25 90 GLY A CA 1
ATOM 713 C C . GLY A 1 90 ? -15.745 4.377 -2.459 1.00 82.25 90 GLY A C 1
ATOM 714 O O . GLY A 1 90 ? -16.845 4.891 -2.304 1.00 82.25 90 GLY A O 1
ATOM 715 N N . LEU A 1 91 ? -15.391 3.221 -1.893 1.00 83.56 91 LEU A N 1
ATOM 716 C CA . LEU A 1 91 ? -16.210 2.533 -0.893 1.00 83.56 91 LEU A CA 1
ATOM 717 C C . LEU A 1 91 ? -15.911 3.083 0.505 1.00 83.56 91 LEU A C 1
ATOM 719 O O . LEU A 1 91 ? -14.750 3.281 0.873 1.00 83.56 91 LEU A O 1
ATOM 723 N N . ASP A 1 92 ? -16.962 3.260 1.290 1.00 81.81 92 ASP A N 1
ATOM 724 C CA . ASP A 1 92 ? -16.931 3.620 2.699 1.00 81.81 92 ASP A CA 1
ATOM 725 C C . ASP A 1 92 ? -17.850 2.701 3.525 1.00 81.81 92 ASP A C 1
ATOM 727 O O . ASP A 1 92 ? -18.510 1.803 3.007 1.00 81.81 92 ASP A O 1
ATOM 731 N N . ALA A 1 93 ? -17.911 2.930 4.838 1.00 76.69 93 ALA A N 1
ATOM 732 C CA . ALA A 1 93 ? -18.734 2.133 5.749 1.00 76.69 93 ALA A CA 1
ATOM 733 C C . ALA A 1 93 ? -20.256 2.253 5.522 1.00 76.69 93 ALA A C 1
ATOM 735 O O . ALA A 1 93 ? -21.023 1.604 6.232 1.00 76.69 93 ALA A O 1
ATOM 736 N N . LYS A 1 94 ? -20.702 3.109 4.598 1.00 75.69 94 LYS A N 1
ATOM 737 C CA . LYS A 1 94 ? -22.109 3.346 4.253 1.00 75.69 94 LYS A CA 1
ATOM 738 C C . LYS A 1 94 ? -22.438 2.955 2.806 1.00 75.69 94 LYS A C 1
ATOM 740 O O . LYS A 1 94 ? -23.596 3.109 2.417 1.00 75.69 94 LYS A O 1
ATOM 745 N N . SER A 1 95 ? -21.434 2.529 2.040 1.00 68.06 95 SER A N 1
ATOM 746 C CA . SER A 1 95 ? -21.517 2.198 0.615 1.00 68.06 95 SER A CA 1
ATOM 747 C C . SER A 1 95 ? -22.220 0.876 0.346 1.00 68.06 95 SER A C 1
ATOM 749 O O . SER A 1 95 ? -22.148 -0.028 1.209 1.00 68.06 95 SER A O 1
#

Secondary structure (DSSP, 8-state):
---HHHHHHHHHHTGGGSPP----HHHHSPPGGG-EE---SS---TT-SS-HHHHHHTSEE--------SS-----TT--HHHHHHHHSS--TT-

Radius of gyration: 22.73 Å; chains: 1; bounding box: 41×31×70 Å

Foldseek 3Di:
DDDPVRVVCCCVVPVVPDPDPQDDPVVQDDPPVRWQFQFDQDPDDPPDPDDNVRRSNVDTDDPHDPDDGPDDDDDDPPDPQVVCCVPPVHDDPVD

pLDDT: mean 78.68, std 12.9, range [51.78, 96.69]

Sequence (95 aa):
MMSERTYQEYYRDKFTKMKTPVGGYSLLLMPEQLRTFIGPKTNIPTNASADVLRANAAIQQWYGEYSLPAEPYVVQAGTNLAEYGRTHGGLDAKS